Protein AF-A0AAX1EGY2-F1 (afdb_monomer_lite)

pLDDT: mean 80.98, std 18.82, range [39.97, 97.94]

Structure (mmCIF, N/CA/C/O backbone):
data_AF-A0AAX1EGY2-F1
#
_entry.id   AF-A0AAX1EGY2-F1
#
loop_
_atom_site.group_PDB
_atom_site.id
_atom_site.type_symbol
_atom_site.label_atom_id
_atom_site.label_alt_id
_atom_site.label_comp_id
_atom_site.label_asym_id
_atom_site.label_entity_id
_atom_site.label_seq_id
_atom_site.pdbx_PDB_ins_code
_atom_site.Cartn_x
_atom_site.Cartn_y
_atom_site.Cartn_z
_atom_site.occupancy
_atom_site.B_iso_or_equiv
_atom_site.auth_seq_id
_atom_site.auth_comp_id
_atom_site.auth_asym_id
_atom_site.auth_atom_id
_atom_site.pdbx_PDB_model_num
ATOM 1 N N . MET A 1 1 ? -27.665 -5.558 24.475 1.00 47.47 1 MET A N 1
ATOM 2 C CA . MET A 1 1 ? -27.176 -4.200 24.154 1.00 47.47 1 MET A CA 1
ATOM 3 C C . MET A 1 1 ? -26.348 -4.336 22.887 1.00 47.47 1 MET A C 1
ATOM 5 O O . MET A 1 1 ? -25.539 -5.256 22.871 1.00 47.47 1 MET A O 1
ATOM 9 N N . PRO A 1 2 ? -26.618 -3.591 21.802 1.00 51.56 2 PRO A N 1
ATOM 10 C CA . PRO A 1 2 ? -25.891 -3.785 20.552 1.00 51.56 2 PRO A CA 1
ATOM 11 C C . PRO A 1 2 ? -24.479 -3.181 20.638 1.00 51.56 2 PRO A C 1
ATOM 13 O O . PRO A 1 2 ? -24.237 -2.278 21.436 1.00 51.56 2 PRO A O 1
ATOM 16 N N . ASN A 1 3 ? -23.578 -3.732 19.821 1.00 56.91 3 ASN A N 1
ATOM 17 C CA . ASN A 1 3 ? -22.117 -3.571 19.761 1.00 56.91 3 ASN A CA 1
ATOM 18 C C . ASN A 1 3 ? -21.609 -2.165 19.357 1.00 56.91 3 ASN A C 1
ATOM 20 O O . ASN A 1 3 ? -20.692 -2.054 18.548 1.00 56.91 3 ASN A O 1
ATOM 24 N N . ASN A 1 4 ? -22.171 -1.092 19.916 1.00 70.94 4 ASN A N 1
ATOM 25 C CA . ASN A 1 4 ? -21.860 0.280 19.493 1.00 70.94 4 ASN A CA 1
ATOM 26 C C . ASN A 1 4 ? -20.356 0.618 19.615 1.00 70.94 4 ASN A C 1
ATOM 28 O O . ASN A 1 4 ? -19.783 1.224 18.717 1.00 70.94 4 ASN A O 1
ATOM 32 N N . ASP A 1 5 ? -19.699 0.130 20.672 1.00 83.88 5 ASP A N 1
ATOM 33 C CA . ASP A 1 5 ? -18.277 0.394 20.938 1.00 83.88 5 ASP A CA 1
ATOM 34 C C . ASP A 1 5 ? -17.343 -0.315 19.943 1.00 83.88 5 ASP A C 1
ATOM 36 O O . ASP A 1 5 ? -16.260 0.176 19.624 1.00 83.88 5 ASP A O 1
ATOM 40 N N . TYR A 1 6 ? -17.746 -1.491 19.448 1.00 87.00 6 TYR A N 1
ATOM 41 C CA . TYR A 1 6 ? -16.944 -2.238 18.479 1.00 87.00 6 TYR A CA 1
ATOM 42 C C . TYR A 1 6 ? -17.067 -1.633 17.083 1.00 87.00 6 TYR A C 1
ATOM 44 O O . TYR A 1 6 ? -16.063 -1.495 16.389 1.00 87.00 6 TYR A O 1
ATOM 52 N N . ASP A 1 7 ? -18.272 -1.219 16.694 1.00 88.62 7 ASP A N 1
ATOM 53 C CA . ASP A 1 7 ? -18.495 -0.553 15.412 1.00 88.62 7 ASP A CA 1
ATOM 54 C C . ASP A 1 7 ? -17.757 0.798 15.363 1.00 88.62 7 ASP A C 1
ATOM 56 O O . ASP A 1 7 ? -17.083 1.100 14.375 1.00 88.62 7 ASP A O 1
ATOM 60 N N . GLU A 1 8 ? -17.775 1.570 16.456 1.00 91.56 8 GLU A N 1
ATOM 61 C CA . GLU A 1 8 ? -16.991 2.806 16.587 1.00 91.56 8 GLU A CA 1
ATOM 62 C C . GLU A 1 8 ? -15.479 2.542 16.499 1.00 91.56 8 GLU A C 1
ATOM 64 O O . GLU A 1 8 ? -14.764 3.236 15.769 1.00 91.56 8 GLU A O 1
ATOM 69 N N . PHE A 1 9 ? -14.992 1.484 17.156 1.00 92.31 9 PHE A N 1
ATOM 70 C CA . PHE A 1 9 ? -13.599 1.054 17.046 1.00 92.31 9 PHE A CA 1
ATOM 71 C C . PHE A 1 9 ? -13.205 0.720 15.599 1.00 92.31 9 PHE A C 1
ATOM 73 O O . PHE A 1 9 ? -12.135 1.135 15.148 1.00 92.31 9 PHE A O 1
ATOM 80 N N . LEU A 1 10 ? -14.039 -0.004 14.843 1.00 93.62 10 LEU A N 1
ATOM 81 C CA . LEU A 1 10 ? -13.739 -0.340 13.445 1.00 93.62 10 LEU A CA 1
ATOM 82 C C . LEU A 1 10 ? -13.635 0.917 12.570 1.00 93.62 10 LEU A C 1
ATOM 84 O O . LEU A 1 10 ? -12.687 1.033 11.790 1.00 93.62 10 LEU A O 1
ATOM 88 N N . VAL A 1 11 ? -14.543 1.881 12.750 1.00 93.88 11 VAL A N 1
ATOM 89 C CA . VAL A 1 11 ? -14.517 3.172 12.039 1.00 93.88 11 VAL A CA 1
ATOM 90 C C . VAL A 1 11 ? -13.250 3.963 12.378 1.00 93.88 11 VAL A C 1
ATOM 92 O O . VAL A 1 11 ? -12.598 4.523 11.490 1.00 93.88 11 VAL A O 1
ATOM 95 N N . GLU A 1 12 ? -12.843 3.982 13.648 1.00 95.38 12 GLU A N 1
ATOM 96 C CA . GLU A 1 12 ? -11.600 4.630 14.073 1.00 95.38 12 GLU A CA 1
ATOM 97 C C . GLU A 1 12 ? -10.370 3.970 13.426 1.00 95.38 12 GLU A C 1
ATOM 99 O O . GLU A 1 12 ? -9.460 4.662 12.950 1.00 95.38 12 GLU A O 1
ATOM 104 N N . ARG A 1 13 ? -10.335 2.632 13.352 1.00 96.06 13 ARG A N 1
ATOM 105 C CA . ARG A 1 13 ? -9.241 1.888 12.706 1.00 96.06 13 ARG A CA 1
ATOM 106 C C . ARG A 1 13 ? -9.197 2.124 11.201 1.00 96.06 13 ARG A C 1
ATOM 108 O O . ARG A 1 13 ? -8.102 2.285 10.665 1.00 96.06 13 ARG A O 1
ATOM 115 N N . GLU A 1 14 ? -10.345 2.211 10.535 1.00 96.88 14 GLU A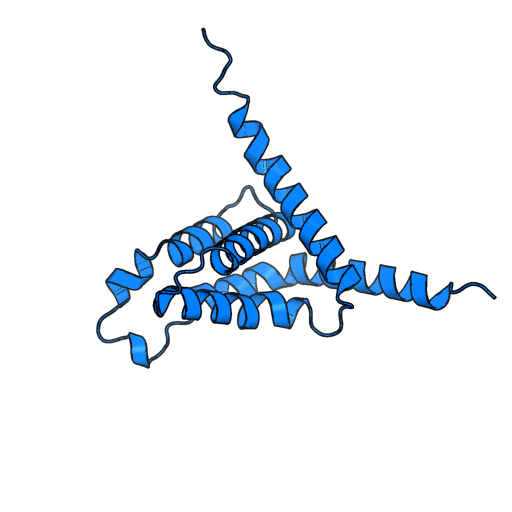 N 1
ATOM 116 C CA . GLU A 1 14 ? -10.420 2.545 9.110 1.00 96.88 14 GLU A CA 1
ATOM 117 C C . GLU A 1 14 ? -9.815 3.928 8.845 1.00 96.88 14 GLU A C 1
ATOM 119 O O . GLU A 1 14 ? -8.927 4.082 8.001 1.00 96.88 14 GLU A O 1
ATOM 124 N N . LYS A 1 15 ? -10.232 4.930 9.629 1.00 96.31 15 LYS A N 1
ATOM 125 C CA . LYS A 1 15 ? -9.694 6.293 9.550 1.00 96.31 15 LYS A CA 1
ATOM 126 C C . LYS A 1 15 ? -8.195 6.323 9.839 1.00 96.31 15 LYS A C 1
ATOM 128 O O . LYS A 1 15 ? -7.447 7.008 9.145 1.00 96.31 15 LYS A O 1
ATOM 133 N N . THR A 1 16 ? -7.746 5.559 10.833 1.00 97.25 16 THR A N 1
ATOM 134 C CA . THR A 1 16 ? -6.326 5.434 11.182 1.00 97.25 16 THR A CA 1
ATOM 135 C C . THR A 1 16 ? -5.514 4.888 10.012 1.00 97.25 16 THR A C 1
ATOM 137 O O . THR A 1 16 ? -4.480 5.462 9.674 1.00 97.25 16 THR A O 1
ATOM 140 N N . LEU A 1 17 ? -5.977 3.815 9.365 1.00 97.94 17 LEU A N 1
ATOM 141 C CA . LEU A 1 17 ? -5.281 3.227 8.223 1.00 97.94 17 LEU A CA 1
ATOM 142 C C . LEU A 1 17 ? -5.227 4.196 7.036 1.00 97.94 17 LEU A C 1
ATOM 144 O O . LEU A 1 17 ? -4.152 4.401 6.477 1.00 97.94 17 LEU A O 1
ATOM 148 N N . LYS A 1 18 ? -6.344 4.849 6.695 1.00 97.81 18 LYS A N 1
ATOM 149 C CA . LYS A 1 18 ? -6.384 5.866 5.630 1.00 97.81 18 LYS A CA 1
ATOM 150 C C . LYS A 1 18 ? -5.407 7.012 5.900 1.00 97.81 18 LYS A C 1
ATOM 152 O O . LYS A 1 18 ? -4.628 7.363 5.022 1.00 97.81 18 LYS A O 1
ATOM 157 N N . ASN A 1 19 ? -5.365 7.522 7.131 1.00 97.69 19 ASN A N 1
ATOM 158 C CA . ASN A 1 19 ? -4.423 8.576 7.516 1.00 97.69 19 ASN A CA 1
ATOM 159 C C . ASN A 1 19 ? -2.957 8.137 7.396 1.00 97.69 19 ASN A C 1
ATOM 161 O O . ASN A 1 19 ? -2.126 8.918 6.938 1.00 97.69 19 ASN A O 1
ATOM 165 N N . ARG A 1 20 ? -2.628 6.897 7.782 1.00 97.94 20 ARG A N 1
ATOM 166 C CA . ARG A 1 20 ? -1.271 6.351 7.614 1.00 97.94 20 ARG A CA 1
ATOM 167 C C . ARG A 1 20 ? -0.904 6.205 6.147 1.00 97.94 20 ARG A C 1
ATOM 169 O O . ARG A 1 20 ? 0.211 6.540 5.768 1.00 97.94 20 ARG A O 1
ATOM 176 N N . ILE A 1 21 ? -1.830 5.737 5.312 1.00 97.88 21 ILE A N 1
ATOM 177 C CA . ILE A 1 21 ? -1.598 5.655 3.869 1.00 97.88 21 ILE A CA 1
ATOM 178 C C . ILE A 1 21 ? -1.298 7.055 3.317 1.00 97.88 21 ILE A C 1
ATOM 180 O O . ILE A 1 21 ? -0.275 7.240 2.667 1.00 97.88 21 ILE A O 1
ATOM 184 N N . GLU A 1 22 ? -2.113 8.056 3.643 1.00 96.69 22 GLU A N 1
ATOM 185 C CA . GLU A 1 22 ? -1.902 9.428 3.163 1.00 96.69 22 GLU A CA 1
ATOM 186 C C . GLU A 1 22 ? -0.597 10.062 3.674 1.00 96.69 22 GLU A C 1
ATOM 188 O O . GLU A 1 22 ? 0.095 10.754 2.927 1.00 96.69 22 GLU A O 1
ATOM 193 N N . GLY A 1 23 ? -0.227 9.815 4.934 1.00 94.69 23 GLY A N 1
ATOM 194 C CA . GLY A 1 23 ? 0.939 10.439 5.566 1.00 94.69 23 GLY A CA 1
ATOM 195 C C . GLY A 1 23 ? 2.270 9.709 5.359 1.00 94.69 23 GLY A C 1
ATOM 196 O O . GLY A 1 23 ? 3.321 10.348 5.315 1.00 94.69 23 GLY A O 1
ATOM 197 N N . GLU A 1 24 ? 2.258 8.380 5.248 1.00 96.44 24 GLU A N 1
ATOM 198 C CA . GLU A 1 24 ? 3.460 7.547 5.415 1.00 96.44 24 GLU A CA 1
ATOM 199 C C . GLU A 1 24 ? 3.764 6.666 4.196 1.00 96.44 24 GLU A C 1
ATOM 201 O O . GLU A 1 24 ? 4.905 6.224 4.028 1.00 96.44 24 GLU A O 1
ATOM 206 N N . PHE A 1 25 ? 2.792 6.422 3.309 1.00 96.31 25 PHE A N 1
ATOM 207 C CA . PHE A 1 25 ? 2.949 5.463 2.210 1.00 96.31 25 PHE A CA 1
ATOM 208 C C . PHE A 1 25 ? 4.154 5.764 1.310 1.00 96.31 25 PHE A C 1
ATOM 210 O O . PHE A 1 25 ? 4.950 4.870 1.029 1.00 96.31 25 PHE A O 1
ATOM 217 N N . ASN A 1 26 ? 4.330 7.018 0.882 1.00 93.50 26 ASN A N 1
ATOM 218 C CA . ASN A 1 26 ? 5.440 7.381 -0.006 1.00 93.50 26 ASN A CA 1
ATOM 219 C C . ASN A 1 26 ? 6.804 7.160 0.665 1.00 93.50 26 ASN A C 1
ATOM 221 O O . ASN A 1 26 ? 7.748 6.729 0.007 1.00 93.50 26 ASN A O 1
ATOM 225 N N . THR A 1 27 ? 6.903 7.375 1.979 1.00 94.06 27 THR A N 1
ATOM 226 C CA . THR A 1 27 ? 8.114 7.078 2.757 1.00 94.06 27 THR A CA 1
ATOM 227 C C . THR A 1 27 ? 8.396 5.577 2.765 1.00 94.06 27 THR A C 1
ATOM 229 O O . THR A 1 27 ? 9.519 5.146 2.496 1.00 94.06 27 THR A O 1
ATOM 232 N N . HIS A 1 28 ? 7.370 4.761 3.009 1.00 94.25 28 HIS A N 1
ATOM 233 C CA . HIS A 1 28 ? 7.471 3.303 2.971 1.00 94.25 28 HIS A CA 1
ATOM 234 C C . HIS A 1 28 ? 7.859 2.770 1.586 1.00 94.25 28 HIS A C 1
ATOM 236 O O . HIS A 1 28 ? 8.752 1.927 1.474 1.00 94.25 28 HIS A O 1
ATOM 242 N N . LEU A 1 29 ? 7.258 3.305 0.522 1.00 93.00 29 LEU A N 1
ATOM 243 C CA . LEU A 1 29 ? 7.581 2.944 -0.857 1.00 93.00 29 LEU A CA 1
ATOM 244 C C . LEU A 1 29 ? 9.000 3.386 -1.249 1.00 93.00 29 LEU A C 1
ATOM 246 O O . LEU A 1 29 ? 9.743 2.615 -1.853 1.00 93.00 29 LEU A O 1
ATOM 250 N N . SER A 1 30 ? 9.420 4.585 -0.845 1.00 90.25 30 SER A N 1
ATOM 251 C CA . SER A 1 30 ? 10.792 5.069 -1.037 1.00 90.25 30 SER A CA 1
ATOM 252 C C . SER A 1 30 ? 11.810 4.152 -0.353 1.00 90.25 30 SER A C 1
ATOM 254 O O . SER A 1 30 ? 12.837 3.813 -0.942 1.00 90.25 30 SER A O 1
ATOM 256 N N . ASN A 1 31 ? 11.508 3.658 0.851 1.00 87.19 31 ASN A N 1
ATOM 257 C CA . ASN A 1 31 ? 12.361 2.686 1.532 1.00 87.19 31 ASN A CA 1
ATOM 258 C C . ASN A 1 31 ? 12.475 1.375 0.748 1.00 87.19 31 ASN A C 1
ATOM 260 O O . ASN A 1 31 ? 13.570 0.831 0.659 1.00 87.19 31 ASN A O 1
ATOM 264 N N . VAL A 1 32 ? 11.392 0.882 0.140 1.00 86.69 32 VAL A N 1
ATOM 265 C CA . VAL A 1 32 ? 11.436 -0.309 -0.729 1.00 86.69 32 VAL A CA 1
ATOM 266 C C . VAL A 1 32 ? 12.371 -0.098 -1.923 1.00 86.69 32 VAL A C 1
ATOM 268 O O . VAL A 1 32 ? 13.198 -0.967 -2.206 1.00 86.69 32 VAL A O 1
ATOM 271 N N . LEU A 1 33 ? 12.275 1.059 -2.584 1.00 84.88 33 LEU A N 1
ATOM 272 C CA . LEU A 1 33 ? 13.073 1.403 -3.766 1.00 84.88 33 LEU A CA 1
ATOM 273 C C . LEU A 1 33 ? 14.557 1.611 -3.439 1.00 84.88 33 LEU A C 1
ATOM 275 O O . LEU A 1 33 ? 15.429 1.193 -4.195 1.00 84.88 33 LEU A O 1
ATOM 279 N N . ASN A 1 34 ? 14.854 2.214 -2.288 1.00 77.69 34 ASN A N 1
ATOM 280 C CA . ASN A 1 34 ? 16.219 2.561 -1.891 1.00 77.69 34 ASN A CA 1
ATOM 281 C C . ASN A 1 34 ? 16.939 1.449 -1.113 1.00 77.69 34 ASN A C 1
ATOM 283 O O . ASN A 1 34 ? 18.138 1.559 -0.845 1.00 77.69 34 ASN A O 1
ATOM 287 N N . ARG A 1 35 ? 16.249 0.360 -0.742 1.00 67.38 35 ARG A N 1
ATOM 288 C CA . ARG A 1 35 ? 16.855 -0.761 -0.010 1.00 67.38 35 ARG A CA 1
ATOM 289 C C . ARG A 1 35 ? 17.703 -1.624 -0.943 1.00 67.38 35 ARG A C 1
ATOM 291 O O . ARG A 1 35 ? 17.295 -2.688 -1.415 1.00 67.38 35 ARG A O 1
ATOM 298 N N . VAL A 1 36 ? 18.933 -1.182 -1.167 1.00 54.22 36 VAL A N 1
ATOM 299 C CA . VAL A 1 36 ? 19.979 -1.990 -1.793 1.00 54.22 36 VAL A CA 1
ATOM 300 C C . VAL A 1 36 ? 20.611 -2.854 -0.701 1.00 54.22 36 VAL A C 1
ATOM 302 O O . VAL A 1 36 ? 21.279 -2.346 0.195 1.00 54.22 36 VAL A O 1
ATOM 305 N N . SER A 1 37 ? 20.374 -4.170 -0.731 1.00 50.09 37 SER A N 1
ATOM 306 C CA . SER A 1 37 ? 21.090 -5.086 0.167 1.00 50.09 37 SER A CA 1
ATOM 307 C C . SER A 1 37 ? 22.601 -4.985 -0.106 1.00 50.09 37 SER A C 1
ATOM 309 O O . SER A 1 37 ? 22.997 -5.085 -1.272 1.00 50.09 37 SER A O 1
ATOM 311 N N . PRO A 1 38 ? 23.466 -4.863 0.919 1.00 44.09 38 PRO A N 1
ATOM 312 C CA . PRO A 1 38 ? 24.920 -4.877 0.742 1.00 44.09 38 PRO A CA 1
ATOM 313 C C . PRO A 1 38 ? 25.441 -6.139 0.034 1.00 44.09 38 PRO A C 1
ATOM 315 O O . PRO A 1 38 ? 26.433 -6.072 -0.686 1.00 44.09 38 PRO A O 1
ATOM 318 N N . SER A 1 39 ? 24.746 -7.281 0.146 1.00 47.69 39 SER A N 1
ATOM 319 C CA . SER A 1 39 ? 25.107 -8.519 -0.572 1.00 47.69 39 SER A CA 1
ATOM 320 C C . SER A 1 39 ? 24.839 -8.468 -2.086 1.00 47.69 39 SER A C 1
ATOM 322 O O . SER A 1 39 ? 25.282 -9.344 -2.823 1.00 47.69 39 SER A O 1
ATOM 324 N N . PHE A 1 40 ? 24.131 -7.440 -2.562 1.00 48.66 40 PHE A N 1
ATOM 325 C CA . PHE A 1 40 ? 23.690 -7.263 -3.950 1.00 48.66 40 PHE A CA 1
ATOM 326 C C . PHE A 1 40 ? 24.600 -6.322 -4.765 1.00 48.66 40 PHE A C 1
ATOM 328 O O . PHE A 1 40 ? 24.484 -6.243 -5.991 1.00 48.66 40 PHE A O 1
ATOM 335 N N . PHE A 1 41 ? 25.513 -5.613 -4.089 1.00 47.12 41 PHE A N 1
ATOM 336 C CA . PHE A 1 41 ? 26.262 -4.474 -4.632 1.00 47.12 41 PHE A CA 1
ATOM 337 C C . PHE A 1 41 ? 27.255 -4.834 -5.747 1.00 47.12 41 PHE A C 1
ATOM 339 O O . PHE A 1 41 ? 27.545 -3.999 -6.595 1.00 47.12 41 PHE A O 1
ATOM 346 N N . SER A 1 42 ? 27.774 -6.067 -5.790 1.00 44.19 42 SER A N 1
ATOM 347 C CA . SER A 1 42 ? 28.915 -6.378 -6.667 1.00 44.19 42 SER A CA 1
ATOM 348 C C . SER A 1 42 ? 28.552 -6.889 -8.070 1.00 44.19 42 SER A C 1
ATOM 350 O O . SER A 1 42 ? 29.450 -6.955 -8.907 1.00 44.19 42 SER A O 1
ATOM 352 N N . LYS A 1 43 ? 27.299 -7.283 -8.358 1.00 43.69 43 LYS A N 1
ATOM 353 C CA . LYS A 1 43 ? 26.939 -7.882 -9.669 1.00 43.69 43 LYS A CA 1
ATOM 354 C C . LYS A 1 43 ? 25.584 -7.469 -10.267 1.00 43.69 43 LYS A C 1
ATOM 356 O O . LYS A 1 43 ? 25.370 -7.723 -11.446 1.00 43.69 43 LYS A O 1
ATOM 361 N N . CYS A 1 44 ? 24.686 -6.822 -9.517 1.00 52.94 44 CYS A N 1
ATOM 362 C CA . CYS A 1 44 ? 23.270 -6.740 -9.913 1.00 52.94 44 CYS A CA 1
ATOM 363 C C . CYS A 1 44 ? 22.684 -5.327 -10.083 1.00 52.94 44 CYS A C 1
ATOM 365 O O . CYS A 1 44 ? 21.498 -5.220 -10.380 1.00 52.94 44 CYS A O 1
ATOM 367 N N . ILE A 1 45 ? 23.457 -4.245 -9.927 1.00 51.69 45 ILE A N 1
ATOM 368 C CA . ILE A 1 45 ? 22.930 -2.862 -10.006 1.00 51.69 45 ILE A CA 1
ATOM 369 C C . ILE A 1 45 ? 22.251 -2.580 -11.361 1.00 51.69 45 ILE A C 1
ATOM 371 O O . ILE A 1 45 ? 21.210 -1.926 -11.413 1.00 51.69 45 ILE A O 1
ATOM 375 N N . THR A 1 46 ? 22.783 -3.119 -12.459 1.00 49.44 46 THR A N 1
ATOM 376 C CA . THR A 1 46 ? 22.180 -2.997 -13.797 1.00 49.44 46 THR A CA 1
ATOM 377 C C . THR A 1 46 ? 20.926 -3.856 -13.963 1.00 49.44 46 THR A C 1
ATOM 379 O O . THR A 1 46 ? 19.980 -3.415 -14.601 1.00 49.44 46 THR A O 1
ATOM 382 N N . PHE A 1 47 ? 20.878 -5.045 -13.353 1.00 51.66 47 PHE A N 1
ATOM 383 C CA . PHE A 1 47 ? 19.719 -5.942 -13.434 1.00 51.66 47 PHE A CA 1
ATOM 384 C C . PHE A 1 47 ? 18.549 -5.473 -12.564 1.00 51.66 47 PHE A C 1
ATOM 386 O O . PHE A 1 47 ? 17.403 -5.564 -12.981 1.00 51.66 47 PHE A O 1
ATOM 393 N N . PHE A 1 48 ? 18.827 -4.926 -11.380 1.00 56.16 48 PHE A N 1
ATOM 394 C CA . PHE A 1 48 ? 17.799 -4.479 -10.436 1.00 56.16 48 PHE A CA 1
ATOM 395 C C . PHE A 1 48 ? 17.045 -3.243 -10.943 1.00 56.16 48 PHE A C 1
ATOM 397 O O . PHE A 1 48 ? 15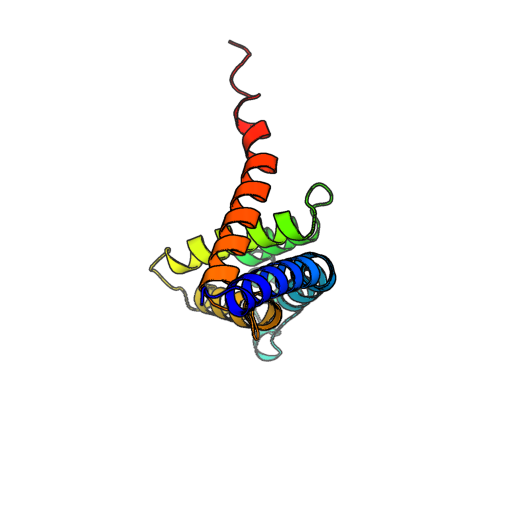.834 -3.141 -10.791 1.00 56.16 48 PHE A O 1
ATOM 404 N N . ASN A 1 49 ? 17.750 -2.332 -11.622 1.00 56.16 49 ASN A N 1
ATOM 405 C CA . ASN A 1 49 ? 17.139 -1.160 -12.251 1.00 56.16 49 ASN A CA 1
ATOM 406 C C . AS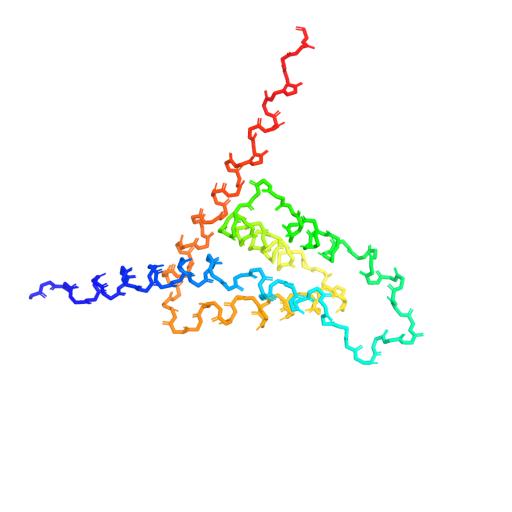N A 1 49 ? 16.276 -1.495 -13.476 1.00 56.16 49 ASN A C 1
ATOM 408 O O . ASN A 1 49 ? 15.477 -0.657 -13.880 1.00 56.16 49 ASN A O 1
ATOM 412 N N . LEU A 1 50 ? 16.440 -2.690 -14.050 1.00 61.09 50 LEU A N 1
ATOM 413 C CA . LEU A 1 50 ? 15.679 -3.190 -15.196 1.00 61.09 50 LEU A CA 1
ATOM 414 C C . LEU A 1 50 ? 14.642 -4.249 -14.793 1.00 61.09 50 LEU A C 1
ATOM 416 O O . LEU A 1 50 ? 13.967 -4.803 -15.658 1.00 61.09 50 LEU A O 1
ATOM 420 N N . GLU A 1 51 ? 14.519 -4.550 -13.498 1.00 75.31 51 GLU A N 1
ATOM 421 C CA . GLU A 1 51 ? 13.568 -5.542 -13.014 1.00 75.31 51 GLU A CA 1
ATOM 422 C C . GLU A 1 51 ? 12.136 -4.957 -13.060 1.00 75.31 51 GLU A C 1
ATOM 424 O O . GLU A 1 51 ? 11.929 -3.810 -12.640 1.00 75.31 51 GLU A O 1
ATOM 429 N N . PRO A 1 52 ? 11.147 -5.703 -13.596 1.00 82.50 52 PRO A N 1
ATOM 430 C CA . PRO A 1 52 ? 9.795 -5.190 -13.821 1.00 82.50 52 PRO A CA 1
ATOM 431 C C . PRO A 1 52 ? 9.108 -4.613 -12.578 1.00 82.50 52 PRO A C 1
ATOM 433 O O . PRO A 1 52 ? 8.485 -3.555 -12.667 1.00 82.50 52 PRO A O 1
ATOM 436 N N . THR A 1 53 ? 9.240 -5.257 -11.414 1.00 86.81 53 THR A N 1
ATOM 437 C CA . THR A 1 53 ? 8.649 -4.767 -10.160 1.00 86.81 53 THR A CA 1
ATOM 438 C C . THR A 1 53 ? 9.287 -3.458 -9.716 1.00 86.81 53 THR A C 1
ATOM 440 O O . THR A 1 53 ? 8.572 -2.521 -9.369 1.00 86.81 53 THR A O 1
ATOM 443 N N . HIS A 1 54 ? 10.612 -3.332 -9.768 1.00 86.50 54 HIS A N 1
ATOM 444 C CA . HIS A 1 54 ? 11.291 -2.079 -9.442 1.00 86.50 54 HIS A CA 1
ATOM 445 C C . HIS A 1 54 ? 10.841 -0.927 -10.346 1.00 86.50 54 HIS A C 1
ATOM 447 O O . HIS A 1 54 ? 10.534 0.161 -9.854 1.00 86.50 54 HIS A O 1
ATOM 453 N N . LEU A 1 55 ? 10.782 -1.162 -11.662 1.00 86.00 55 LEU A N 1
ATOM 454 C CA . LEU A 1 55 ? 10.338 -0.165 -12.638 1.00 86.00 55 LEU A CA 1
ATOM 455 C C . LEU A 1 55 ? 8.891 0.264 -12.380 1.00 86.00 55 LEU A C 1
ATOM 457 O O . LEU A 1 55 ? 8.612 1.464 -12.360 1.00 86.00 55 LEU A O 1
ATOM 461 N N . PHE A 1 56 ? 8.002 -0.695 -12.116 1.00 91.06 56 PHE A N 1
ATOM 462 C CA . PHE A 1 56 ? 6.615 -0.424 -11.751 1.00 91.06 56 PHE A CA 1
ATOM 463 C C . PHE A 1 56 ? 6.522 0.429 -10.479 1.00 91.06 56 PHE A C 1
ATOM 465 O O . PHE A 1 56 ? 5.935 1.512 -10.499 1.00 91.06 56 PHE A O 1
ATOM 472 N N . LEU A 1 57 ? 7.152 -0.007 -9.383 1.00 92.56 57 LEU A N 1
ATOM 473 C CA . LEU A 1 57 ? 7.112 0.694 -8.096 1.00 92.56 57 LEU A CA 1
ATOM 474 C C . LEU A 1 57 ? 7.698 2.106 -8.199 1.00 92.56 57 LEU A C 1
ATOM 476 O O . LEU A 1 57 ? 7.155 3.043 -7.611 1.00 92.56 57 LEU A O 1
ATOM 480 N N . ARG A 1 58 ? 8.778 2.280 -8.970 1.00 91.62 58 ARG A N 1
ATOM 481 C CA . ARG A 1 58 ? 9.367 3.594 -9.241 1.00 91.62 58 ARG A CA 1
ATOM 482 C C . ARG A 1 58 ? 8.399 4.474 -10.024 1.00 91.62 58 ARG A C 1
ATOM 484 O O . ARG A 1 58 ? 8.224 5.628 -9.645 1.00 91.62 58 ARG A O 1
ATOM 491 N N . GLY A 1 59 ? 7.756 3.927 -11.057 1.00 91.25 59 GLY A N 1
ATOM 492 C CA . GLY A 1 59 ? 6.733 4.615 -11.842 1.00 91.25 59 GLY A CA 1
ATOM 493 C C . GLY A 1 59 ? 5.584 5.113 -10.969 1.00 91.25 59 GLY A C 1
ATOM 494 O O . GLY A 1 59 ? 5.262 6.297 -11.014 1.00 91.25 59 GLY A O 1
ATOM 495 N N . ILE A 1 60 ? 5.038 4.251 -10.105 1.00 93.75 60 ILE A N 1
ATOM 496 C CA . ILE A 1 60 ? 3.990 4.616 -9.139 1.00 93.75 60 ILE A CA 1
ATOM 497 C C . ILE A 1 60 ? 4.479 5.683 -8.154 1.00 93.75 60 ILE A C 1
ATOM 499 O O . ILE A 1 60 ? 3.786 6.676 -7.931 1.00 93.75 60 ILE A O 1
ATOM 503 N N . HIS A 1 61 ? 5.681 5.529 -7.593 1.00 92.69 61 HIS A N 1
ATOM 504 C CA . HIS A 1 61 ? 6.243 6.486 -6.639 1.00 92.69 61 HIS A CA 1
ATOM 505 C C . HIS A 1 61 ? 6.343 7.897 -7.237 1.00 92.69 61 HIS A C 1
ATOM 507 O O . HIS A 1 61 ? 5.928 8.868 -6.600 1.00 92.69 61 HIS A O 1
ATOM 513 N N . THR A 1 62 ? 6.833 8.011 -8.474 1.00 91.19 62 THR A N 1
ATOM 514 C CA . THR A 1 62 ? 7.022 9.297 -9.164 1.00 91.19 62 THR A CA 1
ATOM 515 C C . THR A 1 62 ? 5.782 9.812 -9.890 1.00 91.19 62 THR A C 1
ATOM 517 O O . THR A 1 62 ? 5.824 10.920 -10.415 1.00 91.19 62 THR A O 1
ATOM 520 N N . ASN A 1 63 ? 4.690 9.045 -9.940 1.00 90.69 63 ASN A N 1
ATOM 521 C CA . ASN A 1 63 ? 3.469 9.477 -10.609 1.00 90.69 63 ASN A CA 1
ATOM 522 C C . ASN A 1 63 ? 2.834 10.653 -9.841 1.00 90.69 63 ASN A C 1
ATOM 524 O O . ASN A 1 63 ? 2.496 10.515 -8.664 1.00 90.69 63 ASN A O 1
ATOM 528 N N . GLY A 1 64 ? 2.726 11.815 -10.490 1.00 87.62 64 GLY A N 1
ATOM 529 C CA . GLY A 1 64 ? 2.147 13.030 -9.910 1.00 87.62 64 GLY A CA 1
ATOM 530 C C . GLY A 1 64 ? 0.620 13.095 -9.988 1.00 87.62 64 GLY A C 1
ATOM 531 O O . GLY A 1 64 ? 0.016 13.863 -9.246 1.00 87.62 64 GLY A O 1
ATOM 532 N N . ASP A 1 65 ? 0.003 12.275 -10.839 1.00 90.81 65 ASP A N 1
ATOM 533 C CA . ASP A 1 65 ? -1.448 12.247 -11.041 1.00 90.81 65 ASP A CA 1
ATOM 534 C C . ASP A 1 65 ? -2.169 11.390 -9.997 1.00 90.81 65 ASP A C 1
ATOM 536 O O . ASP A 1 65 ? -3.386 11.516 -9.832 1.00 90.81 65 ASP A O 1
ATOM 540 N N . LEU A 1 66 ? -1.417 10.525 -9.305 1.00 93.44 66 LEU A N 1
ATOM 541 C CA . LEU A 1 66 ? -1.911 9.657 -8.244 1.00 93.44 66 LEU A CA 1
ATOM 542 C C . LEU A 1 66 ? -1.651 10.271 -6.865 1.00 93.44 66 LEU A C 1
ATOM 544 O O . LEU A 1 66 ? -0.520 10.647 -6.539 1.00 93.44 66 LEU A O 1
ATOM 548 N N . ASN A 1 67 ? -2.672 10.297 -6.013 1.00 95.38 67 ASN A N 1
ATOM 549 C CA . ASN A 1 67 ? -2.494 10.554 -4.583 1.00 95.38 67 ASN A CA 1
ATOM 550 C C . ASN A 1 67 ? -1.936 9.311 -3.857 1.00 95.38 67 ASN A C 1
ATOM 552 O O . ASN A 1 67 ? -1.787 8.236 -4.442 1.00 95.38 67 ASN A O 1
ATOM 556 N N . ALA A 1 68 ? -1.585 9.442 -2.576 1.00 96.06 68 ALA A N 1
ATOM 557 C CA . ALA A 1 68 ? -0.967 8.346 -1.827 1.00 96.06 68 ALA A CA 1
ATOM 558 C C . ALA A 1 68 ? -1.894 7.125 -1.684 1.00 96.06 68 ALA A C 1
ATOM 560 O O . ALA A 1 68 ? -1.417 5.991 -1.753 1.00 96.06 68 ALA A O 1
ATOM 561 N N . PHE A 1 69 ? -3.206 7.337 -1.558 1.00 97.06 69 PHE A N 1
ATOM 562 C CA . PHE A 1 69 ? -4.194 6.263 -1.491 1.00 97.06 69 PHE A CA 1
ATOM 563 C C . PHE A 1 69 ? -4.315 5.477 -2.802 1.00 97.06 69 PHE A C 1
ATOM 565 O O . PHE A 1 69 ? -4.312 4.247 -2.796 1.00 97.06 69 PHE A O 1
ATOM 572 N N . GLU A 1 70 ? -4.330 6.164 -3.941 1.00 96.81 70 GLU A N 1
ATOM 573 C CA . GLU A 1 70 ? -4.331 5.548 -5.271 1.00 96.81 70 GLU A CA 1
ATOM 574 C C . GLU A 1 70 ? -3.013 4.806 -5.539 1.00 96.81 70 GLU A C 1
ATOM 576 O O . GLU A 1 70 ? -3.020 3.683 -6.044 1.00 96.81 70 GLU A O 1
ATOM 581 N N . LYS A 1 71 ? -1.868 5.377 -5.139 1.00 96.75 71 LYS A N 1
ATOM 582 C CA . LYS A 1 71 ? -0.570 4.689 -5.231 1.00 96.75 71 LYS A CA 1
ATOM 583 C C . LYS A 1 71 ? -0.531 3.429 -4.367 1.00 96.75 71 LYS A C 1
ATOM 585 O O . LYS A 1 71 ? 0.003 2.411 -4.805 1.00 96.75 71 LYS A O 1
ATOM 590 N N . PHE A 1 72 ? -1.104 3.476 -3.165 1.00 97.50 72 PHE A N 1
ATOM 591 C CA . PHE A 1 72 ? -1.254 2.300 -2.312 1.00 97.50 72 PHE A CA 1
ATOM 592 C C . PHE A 1 72 ? -2.103 1.221 -2.990 1.00 97.50 72 PHE A C 1
ATOM 594 O O . PHE A 1 72 ? -1.682 0.065 -3.024 1.00 97.50 72 PHE A O 1
ATOM 601 N N . GLY A 1 73 ? -3.225 1.602 -3.609 1.00 96.94 73 GLY A N 1
ATOM 602 C CA . GLY A 1 73 ? -4.055 0.705 -4.417 1.00 96.94 73 GLY A CA 1
ATOM 603 C C . GLY A 1 73 ? -3.274 0.022 -5.540 1.00 96.94 73 GLY A C 1
ATOM 604 O O . GLY A 1 73 ? -3.309 -1.202 -5.654 1.00 96.94 73 GLY A O 1
ATOM 605 N N . ALA A 1 74 ? -2.492 0.786 -6.306 1.00 96.50 74 ALA A N 1
ATOM 606 C CA . ALA A 1 74 ? -1.656 0.255 -7.383 1.00 96.50 74 ALA A CA 1
ATOM 607 C C . ALA A 1 74 ? -0.612 -0.759 -6.881 1.00 96.50 74 ALA A C 1
ATOM 609 O O . ALA A 1 74 ? -0.418 -1.820 -7.477 1.00 96.50 74 ALA A O 1
ATOM 610 N N . VAL A 1 75 ? 0.056 -0.462 -5.760 1.00 95.88 75 VAL A N 1
ATOM 611 C CA . VAL A 1 75 ? 1.039 -1.378 -5.157 1.00 95.88 75 VAL A CA 1
ATOM 612 C C . VAL A 1 75 ? 0.366 -2.634 -4.595 1.00 95.88 75 VAL A C 1
ATOM 614 O O . VAL A 1 75 ? 0.925 -3.724 -4.723 1.00 95.88 75 VAL A O 1
ATOM 617 N N . ALA A 1 76 ? -0.831 -2.519 -4.016 1.00 95.94 76 ALA A N 1
ATOM 618 C CA . ALA A 1 76 ? -1.621 -3.657 -3.545 1.00 95.94 76 ALA A CA 1
ATOM 619 C C . ALA A 1 76 ? -2.071 -4.573 -4.693 1.00 95.94 76 ALA A C 1
ATOM 621 O O . ALA A 1 76 ? -2.035 -5.800 -4.551 1.00 95.94 76 ALA A O 1
ATOM 622 N N . GLU A 1 77 ? -2.441 -4.000 -5.838 1.00 94.75 77 GLU A N 1
ATOM 623 C CA . GLU A 1 77 ? -2.781 -4.744 -7.053 1.00 94.75 77 GLU A CA 1
ATOM 624 C C . GLU A 1 77 ? -1.569 -5.518 -7.585 1.00 94.75 77 GLU A C 1
ATOM 626 O O . GLU A 1 77 ? -1.617 -6.743 -7.711 1.00 94.75 77 GLU A O 1
ATOM 631 N N . HIS A 1 78 ? -0.431 -4.837 -7.766 1.00 92.75 78 HIS A N 1
ATOM 632 C CA . HIS A 1 78 ? 0.810 -5.470 -8.229 1.00 92.75 78 HIS A CA 1
ATOM 633 C C . HIS A 1 78 ? 1.276 -6.587 -7.294 1.00 92.75 78 HIS A C 1
ATOM 635 O O . HIS A 1 78 ? 1.603 -7.685 -7.737 1.00 92.75 78 HIS A O 1
ATOM 641 N N . TYR A 1 79 ? 1.249 -6.347 -5.983 1.00 91.31 79 TYR A N 1
ATOM 642 C CA . TYR A 1 79 ? 1.600 -7.353 -4.981 1.00 91.31 79 TYR A CA 1
ATOM 643 C C . TYR A 1 79 ? 0.675 -8.575 -5.018 1.00 91.31 79 TYR A C 1
ATOM 645 O O . TYR A 1 79 ? 1.133 -9.708 -4.859 1.00 91.31 79 TYR A O 1
ATOM 653 N N . SER A 1 80 ? -0.621 -8.362 -5.257 1.00 90.06 80 SER A N 1
ATOM 654 C CA . SER A 1 80 ? -1.577 -9.454 -5.445 1.00 90.06 80 SER A CA 1
ATOM 655 C C . SER A 1 80 ? -1.226 -10.257 -6.698 1.00 90.06 80 SER A C 1
ATOM 657 O O . SER A 1 80 ? -1.158 -11.482 -6.620 1.00 90.06 80 SER A O 1
ATOM 659 N N . GLY A 1 81 ? -0.911 -9.596 -7.815 1.00 87.94 81 GLY A N 1
ATOM 660 C CA . GLY A 1 81 ? -0.437 -10.247 -9.041 1.00 87.94 81 GLY A CA 1
ATOM 661 C C . GLY A 1 81 ? 0.817 -11.096 -8.816 1.00 87.94 81 GLY A C 1
ATOM 662 O O . GLY A 1 81 ? 0.834 -12.274 -9.176 1.00 87.94 81 GLY A O 1
ATOM 663 N N . LEU A 1 82 ? 1.819 -10.549 -8.118 1.00 85.00 82 LEU A N 1
ATOM 664 C CA . LEU A 1 82 ? 3.045 -11.271 -7.754 1.00 85.00 82 LEU A CA 1
ATOM 665 C C . LEU A 1 82 ? 2.764 -12.527 -6.912 1.00 85.00 82 LEU A C 1
ATOM 667 O O . LEU A 1 82 ? 3.402 -13.555 -7.113 1.00 85.00 82 LEU A O 1
ATOM 671 N N . LYS A 1 83 ? 1.794 -12.484 -5.986 1.00 82.62 83 LYS A N 1
ATOM 672 C CA . LYS A 1 83 ? 1.398 -13.664 -5.193 1.00 82.62 83 LYS A CA 1
ATOM 673 C C . LYS A 1 83 ? 0.754 -14.766 -6.036 1.00 82.62 83 LYS A C 1
ATOM 675 O O . LYS A 1 83 ? 0.897 -15.943 -5.706 1.00 82.62 83 LYS A O 1
ATOM 680 N N . HIS A 1 84 ? 0.004 -14.394 -7.074 1.00 77.69 84 HIS A N 1
ATOM 681 C CA . HIS A 1 84 ? -0.732 -15.335 -7.924 1.00 77.69 84 HIS A CA 1
ATOM 682 C C . HIS A 1 84 ? 0.129 -15.920 -9.053 1.00 77.69 84 HIS A C 1
ATOM 684 O O . HIS A 1 84 ? -0.141 -17.037 -9.500 1.00 77.69 84 HIS A O 1
ATOM 690 N N . ALA A 1 85 ? 1.179 -15.214 -9.486 1.00 69.44 85 ALA A N 1
ATOM 691 C CA . ALA A 1 85 ? 2.175 -15.694 -10.441 1.00 69.44 85 ALA A CA 1
ATOM 692 C C . ALA A 1 85 ? 3.017 -16.828 -9.816 1.00 69.44 85 ALA A C 1
ATOM 694 O O . ALA A 1 85 ? 4.078 -16.637 -9.233 1.00 69.44 85 ALA A O 1
ATOM 695 N N . ARG A 1 86 ? 2.492 -18.053 -9.881 1.00 52.41 86 ARG A N 1
ATOM 696 C CA . ARG A 1 86 ? 2.942 -19.252 -9.150 1.00 52.41 86 ARG A CA 1
ATOM 697 C C . ARG A 1 86 ? 4.259 -19.883 -9.651 1.00 52.41 86 ARG A C 1
ATOM 699 O O . ARG A 1 86 ? 4.402 -21.103 -9.611 1.00 52.41 86 ARG A O 1
ATOM 706 N N . SER A 1 87 ? 5.238 -19.093 -10.088 1.00 52.06 87 SER A N 1
ATOM 707 C CA . SER A 1 87 ? 6.582 -19.566 -10.457 1.00 52.06 87 SER A CA 1
ATOM 708 C C . SER A 1 87 ? 7.645 -18.648 -9.868 1.00 52.06 87 SER A C 1
ATOM 710 O O . SER A 1 87 ? 8.267 -17.868 -10.581 1.00 52.06 87 SER A O 1
ATOM 712 N N . VAL A 1 88 ? 7.831 -18.713 -8.550 1.00 55.94 88 VAL A N 1
ATOM 713 C CA . VAL A 1 88 ? 8.682 -17.752 -7.847 1.00 55.94 88 VAL A CA 1
ATOM 714 C C . VAL A 1 88 ? 10.150 -18.002 -8.193 1.00 55.94 88 VAL A C 1
ATOM 716 O O . VAL A 1 88 ? 10.854 -18.789 -7.559 1.00 55.94 88 VAL A O 1
ATOM 719 N N . ASN A 1 89 ? 10.621 -17.307 -9.224 1.00 60.12 89 ASN A N 1
ATOM 720 C CA . ASN A 1 89 ? 12.026 -16.991 -9.388 1.00 60.12 89 ASN A CA 1
ATOM 721 C C . ASN A 1 89 ? 12.503 -16.348 -8.065 1.00 60.12 89 ASN A C 1
ATOM 723 O O . ASN A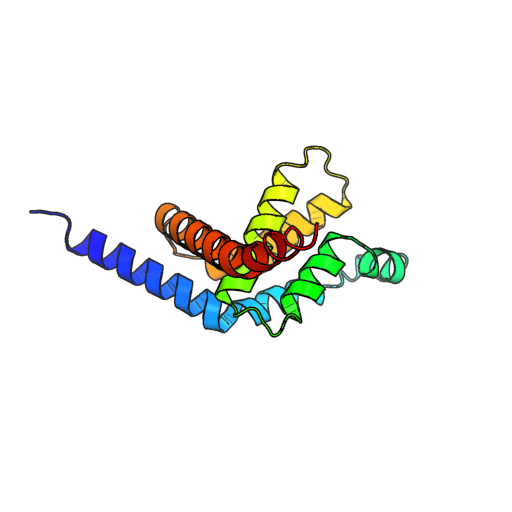 1 89 ? 11.802 -15.473 -7.550 1.00 60.12 89 ASN A O 1
ATOM 727 N N . PRO A 1 90 ? 13.657 -16.733 -7.485 1.00 61.59 90 PRO A N 1
ATOM 728 C CA . PRO A 1 90 ? 14.151 -16.167 -6.224 1.00 61.59 90 PRO A CA 1
ATOM 729 C C . PRO A 1 90 ? 14.123 -14.628 -6.136 1.00 61.59 90 PRO A C 1
ATOM 731 O O . PRO A 1 90 ? 13.992 -14.073 -5.044 1.00 61.59 90 PRO A O 1
ATOM 734 N N . PHE A 1 91 ? 14.204 -13.926 -7.273 1.00 61.12 91 PHE A N 1
ATOM 735 C CA . PHE A 1 91 ? 14.076 -12.468 -7.335 1.00 61.12 91 PHE A CA 1
ATOM 736 C C . PHE A 1 91 ? 12.656 -11.952 -7.028 1.00 61.12 91 PHE A C 1
ATOM 738 O O . PHE A 1 91 ? 12.523 -10.958 -6.316 1.00 61.12 91 PHE A O 1
ATOM 745 N N . GLU A 1 92 ? 11.602 -12.634 -7.480 1.00 61.91 92 GLU A N 1
ATOM 746 C CA . GLU A 1 92 ? 10.203 -12.248 -7.222 1.00 61.91 92 GLU A CA 1
ATOM 747 C C . GLU A 1 92 ? 9.806 -12.500 -5.761 1.00 61.91 92 GLU A C 1
ATOM 749 O O . GLU A 1 92 ? 9.120 -11.674 -5.156 1.00 61.91 92 GLU A O 1
ATOM 754 N N . SER A 1 93 ? 10.335 -13.569 -5.144 1.00 65.94 93 SER A N 1
ATOM 755 C CA . SER A 1 93 ? 10.182 -13.812 -3.698 1.00 65.94 93 SER A CA 1
ATOM 756 C C . SER A 1 93 ? 10.722 -12.639 -2.885 1.00 65.94 93 SER A C 1
ATOM 758 O O . SER A 1 93 ? 10.101 -12.207 -1.918 1.00 65.94 93 SER A O 1
ATOM 760 N N . SER A 1 94 ? 11.872 -12.087 -3.297 1.00 77.31 94 SER A N 1
ATOM 761 C CA . SER A 1 94 ? 12.486 -10.958 -2.598 1.00 77.31 94 SER A CA 1
ATOM 762 C C . SER A 1 94 ? 11.615 -9.705 -2.662 1.00 77.31 94 SER A C 1
ATOM 764 O O . SER A 1 94 ? 11.565 -8.957 -1.688 1.00 77.31 94 SER A O 1
ATOM 766 N N . TRP A 1 95 ? 10.928 -9.464 -3.779 1.00 83.81 95 TRP A N 1
ATOM 767 C CA . TRP A 1 95 ? 10.027 -8.321 -3.915 1.00 83.81 95 TRP A CA 1
ATOM 768 C C . TRP A 1 95 ? 8.756 -8.471 -3.097 1.00 83.81 95 TRP A C 1
ATOM 770 O O . TRP A 1 95 ? 8.377 -7.518 -2.416 1.00 83.81 95 TRP A O 1
ATOM 780 N N . LEU A 1 96 ? 8.147 -9.660 -3.103 1.00 84.94 96 LEU A N 1
ATOM 781 C CA . LEU A 1 96 ? 7.008 -9.971 -2.242 1.00 84.94 96 LEU A CA 1
ATOM 782 C C . LEU A 1 96 ? 7.332 -9.657 -0.776 1.00 84.94 96 LEU A C 1
ATOM 784 O O . LEU A 1 96 ? 6.617 -8.876 -0.147 1.00 84.94 96 LEU A O 1
ATOM 788 N N . ASP A 1 97 ? 8.453 -10.170 -0.268 1.00 84.44 97 ASP A N 1
ATOM 789 C CA . ASP A 1 97 ? 8.866 -9.950 1.121 1.00 84.44 97 ASP A CA 1
ATOM 790 C C . ASP A 1 97 ? 9.172 -8.474 1.412 1.00 84.44 97 ASP A C 1
ATOM 792 O O . ASP A 1 97 ? 8.780 -7.937 2.449 1.00 84.44 97 ASP A O 1
ATOM 796 N N . ARG A 1 98 ? 9.843 -7.772 0.490 1.00 86.50 98 ARG A N 1
ATOM 797 C CA . ARG A 1 98 ? 10.158 -6.342 0.649 1.00 86.50 98 ARG A CA 1
ATOM 798 C C . ARG A 1 98 ? 8.897 -5.495 0.741 1.00 86.50 98 ARG A C 1
ATOM 800 O O . ARG A 1 98 ? 8.795 -4.677 1.651 1.00 86.50 98 ARG A O 1
ATOM 807 N N . ILE A 1 99 ? 7.951 -5.678 -0.179 1.00 90.31 99 ILE A N 1
ATOM 808 C CA . ILE A 1 99 ? 6.712 -4.895 -0.195 1.00 90.31 99 ILE A CA 1
ATOM 809 C C . ILE A 1 99 ? 5.883 -5.233 1.054 1.00 90.31 99 ILE A C 1
ATOM 811 O O . ILE A 1 99 ? 5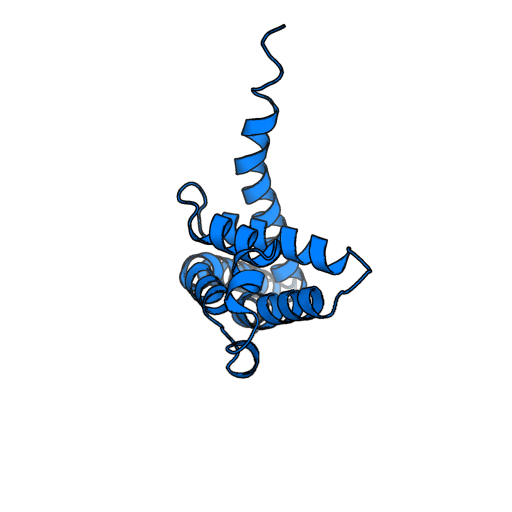.424 -4.324 1.748 1.00 90.31 99 ILE A O 1
ATOM 815 N N . ALA A 1 100 ? 5.764 -6.518 1.407 1.00 90.25 100 ALA A N 1
ATOM 816 C CA . ALA A 1 100 ? 5.065 -6.955 2.613 1.00 90.25 100 ALA A CA 1
ATOM 817 C C . ALA A 1 100 ? 5.626 -6.301 3.882 1.00 90.25 100 ALA A C 1
ATOM 819 O O . ALA A 1 100 ? 4.881 -5.665 4.629 1.00 90.25 100 ALA A O 1
ATOM 820 N N . CYS A 1 101 ? 6.936 -6.407 4.108 1.00 89.56 101 CYS A N 1
ATOM 821 C CA . CYS A 1 101 ? 7.566 -5.944 5.341 1.00 89.56 101 CYS A CA 1
ATOM 822 C C . CYS A 1 101 ? 7.744 -4.427 5.412 1.00 89.56 101 CYS A C 1
ATOM 824 O O . CYS A 1 101 ? 7.778 -3.871 6.506 1.00 89.56 101 CYS A O 1
ATOM 826 N N . SER A 1 102 ? 7.931 -3.745 4.282 1.00 91.25 102 SER A N 1
ATOM 827 C CA . SER A 1 102 ? 8.256 -2.314 4.277 1.00 91.25 102 SER A CA 1
ATOM 828 C C . SER A 1 102 ? 7.069 -1.409 3.970 1.00 91.25 102 SER A C 1
ATOM 830 O O . SER A 1 102 ? 7.166 -0.230 4.294 1.00 91.25 102 SER A O 1
ATOM 832 N N . VAL A 1 103 ? 5.971 -1.937 3.412 1.00 93.69 103 VAL A N 1
ATOM 833 C CA . VAL A 1 103 ? 4.745 -1.177 3.109 1.00 93.69 103 VAL A CA 1
ATOM 834 C C . VAL A 1 103 ? 3.553 -1.722 3.890 1.00 93.69 103 VAL A C 1
ATOM 836 O O . VAL A 1 103 ? 3.018 -1.028 4.750 1.00 93.69 103 VAL A O 1
ATOM 839 N N . PHE A 1 104 ? 3.131 -2.964 3.636 1.00 95.00 104 PHE A N 1
ATOM 840 C CA . PHE A 1 104 ? 1.843 -3.438 4.157 1.00 95.00 104 PHE A CA 1
ATOM 841 C C . PHE A 1 104 ? 1.847 -3.661 5.670 1.00 95.00 104 PHE A C 1
ATOM 843 O O . PHE A 1 104 ? 0.928 -3.214 6.355 1.00 95.00 104 PHE A O 1
ATOM 850 N N . GLN A 1 105 ? 2.890 -4.301 6.204 1.00 93.75 105 GLN A N 1
ATOM 851 C CA . GLN A 1 105 ? 3.020 -4.573 7.634 1.00 93.75 105 GLN A CA 1
ATOM 852 C C . GLN A 1 105 ? 3.051 -3.301 8.502 1.00 93.75 105 GLN A C 1
ATOM 854 O O . GLN A 1 105 ? 2.274 -3.249 9.457 1.00 93.75 105 GLN A O 1
ATOM 859 N N . PRO A 1 106 ? 3.884 -2.273 8.229 1.00 93.88 106 PRO A N 1
ATOM 860 C CA . PRO A 1 106 ? 3.892 -1.068 9.059 1.00 93.88 106 PRO A CA 1
ATOM 861 C C . PRO A 1 106 ? 2.564 -0.304 8.993 1.00 93.88 106 PRO A C 1
ATOM 863 O O . PRO A 1 106 ? 2.055 0.102 10.037 1.00 93.88 106 PRO A O 1
ATOM 866 N N . LEU A 1 107 ? 1.945 -0.198 7.811 1.00 95.00 107 LEU A N 1
ATOM 867 C CA . LEU A 1 107 ? 0.644 0.462 7.664 1.00 95.00 107 LEU A CA 1
ATOM 868 C C . LEU A 1 107 ? -0.469 -0.297 8.409 1.00 95.00 107 LEU A C 1
ATOM 870 O O . LEU A 1 107 ? -1.285 0.315 9.104 1.00 95.00 107 LEU A O 1
ATOM 874 N N . GLY A 1 108 ? -0.470 -1.630 8.315 1.00 94.38 108 GLY A N 1
ATOM 875 C CA . GLY A 1 108 ? -1.490 -2.512 8.889 1.00 94.38 108 GLY A CA 1
ATOM 876 C C . GLY A 1 108 ? -1.306 -2.872 10.360 1.00 94.38 108 GLY A C 1
ATOM 877 O O . GLY A 1 108 ? -2.180 -3.517 10.937 1.00 94.38 108 GLY A O 1
ATOM 878 N N . ASN A 1 109 ? -0.203 -2.477 11.000 1.00 94.62 109 ASN A N 1
ATOM 879 C CA . ASN A 1 109 ? 0.058 -2.863 12.383 1.00 94.62 109 ASN A CA 1
ATOM 880 C C . ASN A 1 109 ? -1.036 -2.336 13.333 1.00 94.62 109 ASN A C 1
ATOM 882 O O . ASN A 1 109 ? -1.278 -1.126 13.420 1.00 94.62 109 ASN A O 1
ATOM 886 N N . GLY A 1 110 ? -1.690 -3.251 14.053 1.00 92.88 110 GLY A N 1
ATOM 887 C CA . GLY A 1 110 ? -2.811 -2.942 14.945 1.00 92.88 110 GLY A CA 1
ATOM 888 C C . GLY A 1 110 ? -4.132 -2.607 14.237 1.00 92.88 110 GLY A C 1
ATOM 889 O O . GLY A 1 110 ? -5.030 -2.067 14.886 1.00 92.88 110 GLY A O 1
ATOM 890 N N . ILE A 1 111 ? -4.257 -2.891 12.935 1.00 96.69 111 ILE A N 1
ATOM 891 C CA . ILE A 1 111 ? -5.507 -2.775 12.174 1.00 96.69 111 ILE A CA 1
ATOM 892 C C . ILE A 1 111 ? -6.147 -4.168 12.035 1.00 96.69 111 ILE A C 1
ATOM 894 O O . ILE A 1 111 ? -5.459 -5.112 11.639 1.00 96.69 111 ILE A O 1
ATOM 898 N N . PRO A 1 112 ? -7.447 -4.331 12.345 1.00 96.31 112 PRO A N 1
ATOM 899 C CA . PRO A 1 112 ? -8.165 -5.578 12.093 1.00 96.31 112 PRO A CA 1
ATOM 900 C C . PRO A 1 112 ? -8.121 -5.987 10.615 1.00 96.31 112 PRO A C 1
ATOM 902 O O . PRO A 1 112 ? -8.226 -5.145 9.725 1.00 96.31 112 PRO A O 1
ATOM 905 N N . ALA A 1 113 ? -8.002 -7.288 10.343 1.00 94.62 113 ALA A N 1
ATOM 906 C CA . ALA A 1 113 ? -7.818 -7.796 8.982 1.00 94.62 113 ALA A CA 1
ATOM 907 C C . ALA A 1 113 ? -8.989 -7.465 8.036 1.00 94.62 113 ALA A C 1
ATOM 909 O O . ALA A 1 113 ? -8.759 -7.199 6.858 1.00 94.62 113 ALA A O 1
ATOM 910 N N . ASN A 1 114 ? -10.226 -7.446 8.544 1.00 94.38 114 ASN A N 1
ATOM 911 C CA . ASN A 1 114 ? -11.405 -7.041 7.774 1.00 94.38 114 ASN A CA 1
ATOM 912 C C . ASN A 1 114 ? -11.311 -5.567 7.354 1.00 94.38 114 ASN A C 1
ATOM 914 O O . ASN A 1 114 ? -11.380 -5.277 6.168 1.00 94.38 114 ASN A O 1
ATOM 918 N N . VAL A 1 115 ? -11.017 -4.666 8.300 1.00 96.31 115 VAL A N 1
ATOM 919 C CA . VAL A 1 115 ? -10.841 -3.229 8.024 1.00 96.31 115 VAL A CA 1
ATOM 920 C C . VAL A 1 115 ? -9.718 -3.002 7.018 1.00 96.31 115 VAL A C 1
ATOM 922 O O . VAL A 1 115 ? -9.860 -2.209 6.092 1.00 96.31 115 VAL A O 1
ATOM 925 N N . TYR A 1 116 ? -8.600 -3.713 7.177 1.00 96.88 116 TYR A N 1
ATOM 926 C CA . TYR A 1 116 ? -7.491 -3.620 6.235 1.00 96.88 116 TYR A CA 1
ATOM 927 C C . TYR A 1 116 ? -7.915 -4.029 4.823 1.00 96.88 116 TYR A C 1
ATOM 929 O O . TYR A 1 116 ? -7.654 -3.298 3.872 1.00 96.88 116 TYR A O 1
ATOM 937 N N . SER A 1 117 ? -8.599 -5.170 4.704 1.00 95.94 117 SER A N 1
ATOM 938 C CA . SER A 1 117 ? -9.068 -5.703 3.421 1.00 95.94 117 SER A CA 1
ATOM 939 C C . SER A 1 117 ? -10.061 -4.755 2.744 1.00 95.94 117 SER A C 1
ATOM 941 O O . SER A 1 117 ? -9.970 -4.530 1.539 1.00 95.94 117 SER A O 1
ATOM 943 N N . ASP A 1 118 ? -10.961 -4.144 3.516 1.00 97.25 118 ASP A N 1
ATOM 944 C CA . ASP A 1 118 ? -11.943 -3.186 3.005 1.00 97.25 118 ASP A CA 1
ATOM 945 C C . ASP A 1 118 ? -11.265 -1.912 2.484 1.00 97.25 118 ASP A C 1
ATOM 947 O O . ASP A 1 118 ? -11.580 -1.435 1.392 1.00 97.25 118 ASP A O 1
ATOM 951 N N . VAL A 1 119 ? -10.295 -1.367 3.226 1.00 97.69 119 VAL A N 1
ATOM 952 C CA . VAL A 1 119 ? -9.527 -0.189 2.793 1.00 97.69 119 VAL A CA 1
ATOM 953 C C . VAL A 1 119 ? -8.647 -0.510 1.584 1.00 97.69 119 VAL A C 1
ATOM 955 O O . VAL A 1 119 ? -8.556 0.304 0.666 1.00 97.69 119 VAL A O 1
ATOM 958 N N . GLU A 1 120 ? -8.036 -1.694 1.541 1.00 97.31 120 GLU A N 1
ATOM 959 C CA . GLU A 1 120 ? -7.263 -2.165 0.390 1.00 97.31 120 GLU A CA 1
ATOM 960 C C . GLU A 1 120 ? -8.132 -2.250 -0.871 1.00 97.31 120 GLU A C 1
ATOM 962 O O . GLU A 1 120 ? -7.746 -1.733 -1.921 1.00 97.31 120 GLU A O 1
ATOM 967 N N . ALA A 1 121 ? -9.333 -2.826 -0.768 1.00 96.69 121 ALA A N 1
ATOM 968 C CA . ALA A 1 121 ? -10.283 -2.888 -1.874 1.00 96.69 121 ALA A CA 1
ATOM 969 C C . ALA A 1 121 ? -10.728 -1.488 -2.330 1.00 96.69 121 ALA A C 1
ATOM 971 O O . ALA A 1 121 ? -10.789 -1.211 -3.529 1.00 96.69 121 ALA A O 1
ATOM 972 N N . GLN A 1 122 ? -10.992 -0.573 -1.391 1.00 97.62 122 GLN A N 1
ATOM 973 C CA . GLN A 1 122 ? -11.308 0.824 -1.709 1.00 97.62 122 GLN A CA 1
ATOM 974 C C . GLN A 1 122 ? -10.163 1.512 -2.466 1.00 97.62 122 GLN A C 1
ATOM 976 O O . GLN A 1 122 ? -10.418 2.215 -3.443 1.00 97.62 122 GLN A O 1
ATOM 981 N N . ALA A 1 123 ? -8.915 1.297 -2.049 1.00 97.00 123 ALA A N 1
ATOM 982 C CA . ALA A 1 123 ? -7.740 1.881 -2.688 1.00 97.00 123 ALA A CA 1
ATOM 983 C C . ALA A 1 123 ? -7.512 1.340 -4.102 1.00 97.00 123 ALA A C 1
ATOM 985 O O . ALA A 1 123 ? -7.289 2.122 -5.027 1.00 97.00 123 ALA A O 1
ATOM 986 N N . LYS A 1 124 ? -7.627 0.019 -4.296 1.00 95.94 124 LYS A N 1
ATOM 987 C CA . LYS A 1 124 ? -7.567 -0.617 -5.623 1.00 95.94 124 LYS A CA 1
ATOM 988 C C . LYS A 1 124 ? -8.632 -0.051 -6.561 1.00 95.94 124 LYS A C 1
ATOM 990 O O . LYS A 1 124 ? -8.319 0.368 -7.670 1.00 95.94 124 LYS A O 1
ATOM 995 N N . ASN A 1 125 ? -9.869 0.072 -6.081 1.00 95.62 125 ASN A N 1
ATOM 996 C CA . ASN A 1 125 ? -10.960 0.666 -6.855 1.00 95.62 125 ASN A CA 1
ATOM 997 C C . ASN A 1 125 ? -10.710 2.145 -7.195 1.00 95.62 125 ASN A C 1
ATOM 999 O O . ASN A 1 125 ? -11.027 2.579 -8.301 1.00 95.62 125 ASN A O 1
ATOM 1003 N N . ALA A 1 126 ? -10.158 2.931 -6.266 1.00 94.25 126 ALA A N 1
ATOM 1004 C CA . ALA A 1 126 ? -9.801 4.326 -6.521 1.00 94.25 126 ALA A CA 1
ATOM 1005 C C . ALA A 1 126 ? -8.714 4.439 -7.601 1.00 94.25 126 ALA A C 1
ATOM 1007 O O . ALA A 1 126 ? -8.846 5.247 -8.518 1.00 94.25 126 ALA A O 1
ATOM 1008 N N . TYR A 1 127 ? -7.694 3.580 -7.535 1.00 94.44 127 TYR A N 1
ATOM 1009 C CA . TYR A 1 127 ? -6.665 3.479 -8.562 1.00 94.44 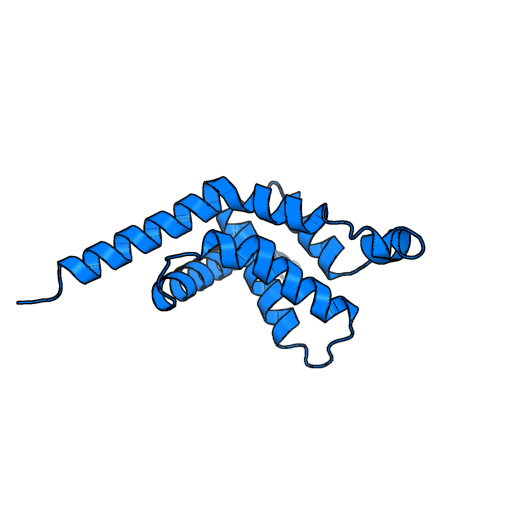127 TYR A CA 1
ATOM 1010 C C . TYR A 1 127 ? -7.260 3.124 -9.930 1.00 94.44 127 TYR A C 1
ATOM 1012 O O . TYR A 1 127 ? -7.040 3.863 -10.887 1.00 94.44 127 TYR A O 1
ATOM 1020 N N . HIS A 1 128 ? -8.071 2.066 -10.023 1.00 91.94 128 HIS A N 1
ATOM 1021 C CA . HIS A 1 128 ? -8.702 1.649 -11.280 1.00 91.94 128 HIS A CA 1
ATOM 1022 C C . HIS A 1 128 ? -9.563 2.755 -11.890 1.00 91.94 128 HIS A C 1
ATOM 1024 O O . HIS A 1 128 ? -9.373 3.092 -13.051 1.00 91.94 128 HIS A O 1
ATOM 1030 N N . ARG A 1 129 ? -10.385 3.454 -11.100 1.00 90.06 129 ARG A N 1
ATOM 1031 C CA . ARG A 1 129 ? -11.155 4.616 -11.589 1.00 90.06 129 ARG A CA 1
ATOM 1032 C C . ARG A 1 129 ? -10.299 5.747 -12.150 1.00 90.06 129 ARG A C 1
ATOM 1034 O O . ARG A 1 129 ? -10.822 6.579 -12.882 1.00 90.06 129 ARG A O 1
ATOM 1041 N N . LYS A 1 130 ? -9.022 5.829 -11.781 1.00 85.75 130 LYS A N 1
ATOM 1042 C CA . LYS A 1 130 ? -8.093 6.845 -12.277 1.00 85.75 130 LYS A CA 1
ATOM 1043 C C . LYS A 1 130 ? -7.427 6.431 -13.588 1.00 85.75 130 LYS A C 1
ATOM 1045 O O . LYS A 1 130 ? -7.134 7.299 -14.405 1.00 85.75 130 LYS A O 1
ATOM 1050 N N . ILE A 1 131 ? -7.203 5.131 -13.789 1.00 81.62 131 ILE A N 1
ATOM 1051 C CA . ILE A 1 131 ? -6.494 4.591 -14.959 1.00 81.62 131 ILE A CA 1
ATOM 1052 C C . ILE A 1 131 ? -7.417 3.990 -16.033 1.00 81.62 131 ILE A C 1
ATOM 1054 O O . ILE A 1 131 ? -7.070 4.028 -17.207 1.00 81.62 131 ILE A O 1
ATOM 1058 N N . GLU A 1 132 ? -8.602 3.498 -15.676 1.00 63.69 132 GLU A N 1
ATOM 1059 C CA . GLU A 1 132 ? -9.611 2.963 -16.603 1.00 63.69 132 GLU A CA 1
ATOM 1060 C C . GLU A 1 132 ? -10.278 4.025 -17.507 1.00 63.69 132 GLU A C 1
ATOM 1062 O O . GLU A 1 132 ? -10.572 3.693 -18.654 1.00 63.69 132 GLU A O 1
ATOM 1067 N N . PRO A 1 133 ? -10.418 5.320 -17.135 1.00 54.56 133 PRO A N 1
ATOM 1068 C CA . PRO A 1 133 ? -10.884 6.351 -18.072 1.00 54.56 133 PRO A CA 1
ATOM 1069 C C . PRO A 1 133 ? -9.959 6.580 -19.282 1.00 54.56 133 PRO A C 1
ATOM 1071 O O . PRO A 1 133 ? -10.340 7.279 -20.221 1.00 54.56 133 PRO A O 1
ATOM 1074 N N . LEU A 1 134 ? -8.741 6.022 -19.279 1.00 49.91 134 LEU A N 1
ATOM 1075 C CA . LEU A 1 134 ? -7.807 6.084 -20.409 1.00 49.91 134 LEU A CA 1
ATOM 1076 C C . LEU A 1 134 ? -7.999 4.935 -21.416 1.00 49.91 134 LEU A C 1
ATOM 1078 O O . LEU A 1 134 ? -7.438 5.007 -22.505 1.00 49.91 134 LEU A O 1
ATOM 1082 N N . ALA A 1 135 ? -8.781 3.900 -21.087 1.00 45.47 135 ALA A N 1
ATOM 1083 C CA . ALA A 1 135 ? -9.051 2.783 -21.996 1.00 45.47 135 ALA A CA 1
ATOM 1084 C C . ALA A 1 135 ? -10.227 3.075 -22.949 1.00 45.47 135 ALA A C 1
ATOM 1086 O O . ALA A 1 135 ? -10.145 2.762 -24.134 1.00 45.47 135 ALA A O 1
ATOM 1087 N N . ASP A 1 136 ? -11.267 3.772 -22.476 1.00 42.28 136 ASP A N 1
ATOM 1088 C CA . ASP A 1 136 ? -12.486 4.031 -23.265 1.00 42.28 136 ASP A CA 1
ATOM 1089 C C . ASP A 1 136 ? -12.375 5.211 -24.251 1.00 42.28 136 ASP A C 1
ATOM 1091 O O . ASP A 1 136 ? -13.266 5.427 -25.072 1.00 42.28 136 ASP A O 1
ATOM 1095 N N . THR A 1 137 ? -11.286 5.987 -24.225 1.00 42.00 137 THR A N 1
ATOM 1096 C CA . THR A 1 137 ? -11.089 7.111 -25.165 1.00 42.00 137 THR A CA 1
ATOM 1097 C C . THR A 1 137 ? -10.299 6.754 -26.430 1.00 42.00 137 THR A C 1
ATOM 1099 O O . THR A 1 137 ? -10.148 7.609 -27.302 1.00 42.00 137 THR A O 1
ATOM 1102 N N . MET A 1 138 ? -9.850 5.503 -26.595 1.00 44.31 138 MET A N 1
ATOM 1103 C CA . MET A 1 138 ? -9.185 5.045 -27.829 1.00 44.31 138 MET A CA 1
ATOM 1104 C C . MET A 1 138 ? -10.117 4.332 -28.829 1.00 44.31 138 MET A C 1
ATOM 1106 O O . MET A 1 138 ? -9.687 4.074 -29.950 1.00 44.31 138 MET A O 1
ATOM 1110 N N . GLU A 1 139 ? -11.386 4.074 -28.486 1.00 43.88 139 GLU A N 1
ATOM 1111 C CA . GLU A 1 139 ? -12.349 3.380 -29.370 1.00 43.88 139 GLU A CA 1
ATOM 1112 C C . GLU A 1 139 ? -13.359 4.294 -30.091 1.00 43.88 139 GLU A C 1
ATOM 1114 O O . GLU A 1 139 ? -14.327 3.811 -30.675 1.00 43.88 139 GLU A O 1
ATOM 1119 N N . VAL A 1 140 ? -13.151 5.614 -30.126 1.00 44.50 140 VAL A N 1
ATOM 1120 C CA . VAL A 1 140 ? -14.026 6.519 -30.898 1.00 44.50 140 VAL A CA 1
ATOM 1121 C C . VAL A 1 140 ? -13.212 7.329 -31.898 1.00 44.50 140 VAL A C 1
ATOM 1123 O O . VAL A 1 140 ? -13.023 8.527 -31.739 1.00 44.50 140 VAL A O 1
ATOM 1126 N N . ASN A 1 141 ? -12.690 6.642 -32.913 1.00 39.97 141 ASN A N 1
ATOM 1127 C CA . ASN A 1 141 ? -12.383 7.195 -34.237 1.00 39.97 141 ASN A CA 1
ATOM 1128 C C . ASN A 1 141 ? -12.308 6.028 -35.238 1.00 39.97 141 ASN A C 1
ATOM 1130 O O . ASN A 1 141 ? -11.227 5.634 -35.677 1.00 39.97 141 ASN A O 1
ATOM 1134 N N . LEU A 1 142 ? -13.471 5.460 -35.558 1.00 40.00 142 LEU A N 1
ATOM 1135 C CA . LEU A 1 142 ? -13.704 4.674 -36.772 1.00 40.00 142 LEU A CA 1
ATOM 1136 C C . LEU A 1 142 ? -14.833 5.329 -37.565 1.00 40.00 142 LEU A C 1
ATOM 1138 O O . LEU A 1 142 ? -15.844 5.705 -36.929 1.00 40.00 142 LEU A O 1
#

Sequence (142 aa):
MPNNDYDEFLVEREKTLKNRIEGEFNTHLSNVLNRVSPSFFSKCITFFNLEPTHLFLRGIHTNGDLNAFEKFGAVAEHYSGLKHARSVNPFESSWLDRIACSVFQPLGNGIPANVYSDVEAQAKNAYHRKIEPLADTMEVNL

Secondary structure (DSSP, 8-state):
---HHHHHHHHHHHHHHHHHHHHHHHHHHHHHHH---GGGTTT-HHHHTT-HHHHHHHHHHH-SSS-HHHHHHHHHHHHHHHHHS----HHHHHHHHHHIIIIIHHHHTT--HHHHHHHHHHHHHHHHHHHGGGTTTSS---

Organism: NCBI:txid454

Radius of gyration: 17.62 Å; chains: 1; bounding box: 56×33×61 Å

Foldseek 3Di:
DDPPVVVVVLVVLLVLLVVCLQPPQLVLLVCLLPPDDPVCPPPPPVVQCVDPLSVQSVCLSPDPLDGSLLSLLSLLVVLVVLVVPPPDDVVSVVSNVSCCVRHVCVSCPPHDPVSSVVSSVVSVVVNCVSVVVVVVVVPPDD